Protein AF-I3T747-F1 (afdb_monomer_lite)

Secondary structure (DSSP, 8-state):
--------SSS-PPPPP--HHHHHHH-TT--EEEEEHHHHHHHTT-GGGGG--TT---TT--EEEEEE---TTHHHHHHHHHHHHHH-TT--EEEEEE-----SSTHHHHHHHHHHHHHHHTTTTEEE-

Organism: Lotus japonicus (NCBI:txid34305)

pLDDT: mean 85.36, std 12.51, range [51.44, 98.0]

Radius of gyration: 14.65 Å; chains: 1; bounding box: 34×28×42 Å

Foldseek 3Di:
DDDDDDDDPVDPDQDDQDDLQVVLVVVLQDAEAEDEDRRLVSNLPDPCLVPDDPPAANERHAYYEYEDQELPPLVSSLSSVVVCVVRHPNHQAYEYEYPNHPDPDPSVVVSVVSLVVVCVVVVRHYDYD

Structure (mmCIF, N/CA/C/O backbone):
data_AF-I3T747-F1
#
_entry.id   AF-I3T747-F1
#
loop_
_atom_site.group_PDB
_atom_site.id
_atom_site.type_symbol
_atom_site.label_atom_id
_atom_site.label_alt_id
_atom_site.label_comp_id
_atom_s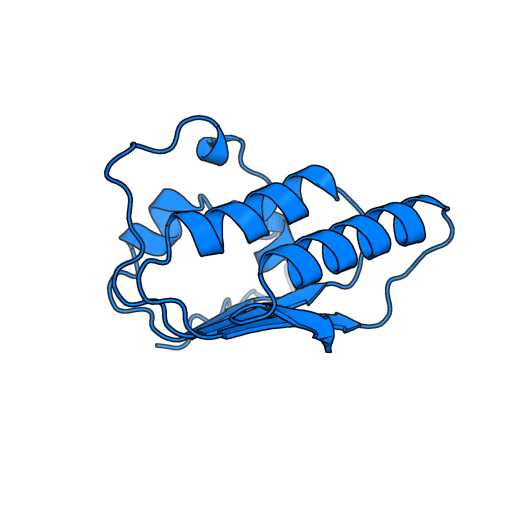ite.label_asym_id
_atom_site.label_entity_id
_atom_site.label_seq_id
_atom_site.pdbx_PDB_ins_code
_atom_site.Cartn_x
_atom_site.Cartn_y
_atom_site.Cartn_z
_atom_site.occupancy
_atom_site.B_iso_or_equiv
_atom_site.auth_seq_id
_atom_site.auth_comp_id
_atom_site.auth_asym_id
_atom_site.auth_atom_id
_atom_site.pdbx_PDB_model_num
ATOM 1 N N . MET A 1 1 ? -16.068 4.472 -2.771 1.00 51.44 1 MET A N 1
ATOM 2 C CA . MET A 1 1 ? -15.639 5.592 -3.632 1.00 51.44 1 MET A CA 1
ATOM 3 C C . MET A 1 1 ? -14.630 5.023 -4.610 1.00 51.44 1 MET A C 1
ATOM 5 O O . MET A 1 1 ? -13.730 4.335 -4.152 1.00 51.44 1 MET A O 1
ATOM 9 N N . LYS A 1 2 ? -14.840 5.209 -5.915 1.00 56.94 2 LYS A N 1
ATOM 10 C CA . LYS A 1 2 ? -13.906 4.794 -6.967 1.00 56.94 2 LYS A CA 1
ATOM 11 C C . LYS A 1 2 ? -13.228 6.073 -7.455 1.00 56.94 2 LYS A C 1
ATOM 13 O O . LYS A 1 2 ? -13.937 6.994 -7.845 1.00 56.94 2 LYS A O 1
ATOM 18 N N . VAL A 1 3 ? -11.908 6.165 -7.326 1.00 60.41 3 VAL A N 1
ATOM 19 C CA . VAL A 1 3 ? -11.130 7.277 -7.887 1.00 60.41 3 VAL A CA 1
ATOM 20 C C . VAL A 1 3 ? -10.592 6.775 -9.218 1.00 60.41 3 VAL A C 1
ATOM 22 O O . VAL A 1 3 ? -9.790 5.846 -9.237 1.00 60.41 3 VAL A O 1
ATOM 25 N N . GLU A 1 4 ? -11.086 7.329 -10.320 1.00 64.19 4 GLU A N 1
ATOM 26 C CA . GLU A 1 4 ? -10.615 7.004 -11.666 1.00 64.19 4 GLU A CA 1
ATOM 27 C C . GLU A 1 4 ? -9.947 8.237 -12.257 1.00 64.19 4 GLU A C 1
ATOM 29 O O . GLU A 1 4 ? -10.561 9.299 -12.357 1.00 64.19 4 GLU A O 1
ATOM 34 N N . PHE A 1 5 ? -8.682 8.097 -12.639 1.00 63.00 5 PHE A N 1
ATOM 35 C CA . PHE A 1 5 ? -7.985 9.126 -13.394 1.00 63.00 5 PHE A CA 1
ATOM 36 C C . PHE A 1 5 ? -8.362 8.959 -14.863 1.00 63.00 5 PHE A C 1
ATOM 38 O O . PHE A 1 5 ? -8.001 7.968 -15.495 1.00 63.00 5 PHE A O 1
ATOM 45 N N . THR A 1 6 ? -9.117 9.918 -15.390 1.00 61.62 6 THR A N 1
ATOM 46 C CA . THR A 1 6 ? -9.454 10.001 -16.812 1.00 61.62 6 THR A CA 1
ATOM 47 C C . THR A 1 6 ? -8.500 11.004 -17.453 1.00 61.62 6 THR A C 1
ATOM 49 O O . THR A 1 6 ? -8.630 12.210 -17.276 1.00 61.62 6 THR A O 1
ATOM 52 N N . GLY A 1 7 ? -7.453 10.490 -18.101 1.00 62.16 7 GLY A N 1
ATOM 53 C CA . GLY A 1 7 ? -6.541 11.300 -18.909 1.00 62.16 7 GLY A CA 1
ATOM 54 C C . GLY A 1 7 ? -7.063 11.447 -20.336 1.00 62.16 7 GLY A C 1
ATOM 55 O O . GLY A 1 7 ? -7.834 10.608 -20.803 1.00 62.16 7 GLY A O 1
ATOM 56 N N . ASP A 1 8 ? -6.629 12.496 -21.029 1.00 65.25 8 ASP A N 1
ATOM 57 C CA . ASP A 1 8 ? -6.803 12.597 -22.476 1.00 65.25 8 ASP A CA 1
ATOM 58 C C . ASP A 1 8 ? -5.897 11.559 -23.159 1.00 65.25 8 ASP A C 1
ATOM 60 O O . ASP A 1 8 ? -4.681 11.567 -22.975 1.00 65.25 8 ASP A O 1
ATOM 64 N N . TYR A 1 9 ? -6.492 10.636 -23.916 1.00 59.00 9 TYR A N 1
ATOM 65 C CA . TYR A 1 9 ? -5.757 9.579 -24.617 1.00 59.00 9 TYR A CA 1
ATOM 66 C C . TYR A 1 9 ? -4.849 10.128 -25.727 1.00 59.00 9 TYR A C 1
ATOM 68 O O . TYR A 1 9 ? -3.865 9.474 -26.073 1.00 59.00 9 TYR A O 1
ATOM 76 N N . GLU A 1 10 ? -5.158 11.308 -26.273 1.00 63.44 10 GLU A N 1
ATOM 77 C CA . GLU A 1 10 ? -4.406 11.930 -27.371 1.00 63.44 10 GLU A CA 1
ATOM 78 C C . GLU A 1 10 ? -3.240 12.796 -26.863 1.00 63.44 10 GLU A C 1
ATOM 80 O O . GLU A 1 10 ? -2.290 13.066 -27.600 1.00 63.44 10 GLU A O 1
ATOM 85 N N . ALA A 1 11 ? -3.258 13.181 -25.583 1.00 65.25 11 ALA A N 1
ATOM 86 C CA . ALA A 1 11 ? -2.195 13.943 -24.943 1.00 65.25 11 ALA A CA 1
ATOM 87 C C . ALA A 1 11 ? -1.434 13.065 -23.939 1.00 65.25 11 ALA A C 1
ATOM 89 O O . ALA A 1 11 ? -1.880 12.844 -22.814 1.00 65.25 11 ALA A O 1
ATOM 90 N N . LEU A 1 12 ? -0.237 12.599 -24.319 1.00 62.53 12 LEU A N 1
ATOM 91 C CA . LEU A 1 12 ? 0.685 11.894 -23.419 1.00 62.53 12 LEU A CA 1
ATOM 92 C C . LEU A 1 12 ? 1.216 12.846 -22.335 1.00 62.53 12 LEU A C 1
ATOM 94 O O . LEU A 1 12 ? 2.322 13.377 -22.429 1.00 62.53 12 LEU A O 1
ATOM 98 N N . GLN A 1 13 ? 0.416 13.076 -21.301 1.00 66.56 13 GLN A N 1
ATOM 99 C CA . GLN A 1 13 ? 0.816 13.837 -20.127 1.00 66.56 13 GLN A CA 1
ATOM 100 C C . GLN A 1 13 ? 1.416 12.900 -19.081 1.00 66.56 13 GLN A C 1
ATOM 102 O O . GLN A 1 13 ? 0.963 11.768 -18.888 1.00 66.56 13 GLN A O 1
ATOM 107 N N . ALA A 1 14 ? 2.465 13.370 -18.403 1.00 71.69 14 ALA A N 1
ATOM 108 C CA . ALA A 1 14 ? 3.017 12.652 -17.265 1.00 71.69 14 ALA A CA 1
ATOM 109 C C . ALA A 1 14 ? 1.925 12.469 -16.203 1.00 71.69 14 ALA A C 1
ATOM 111 O O . ALA A 1 14 ? 1.127 13.374 -15.955 1.00 71.69 14 ALA A O 1
ATOM 112 N N . PHE A 1 15 ? 1.892 11.292 -15.576 1.00 75.12 15 PHE A N 1
ATOM 113 C CA . PHE A 1 15 ? 0.966 11.052 -14.477 1.00 75.12 15 PHE A CA 1
ATOM 114 C C . PHE A 1 15 ? 1.271 12.050 -13.346 1.00 75.12 15 PHE A C 1
ATOM 116 O O . PHE A 1 15 ? 2.453 12.232 -13.035 1.00 75.12 15 PHE A O 1
ATOM 123 N N . PRO A 1 16 ? 0.256 12.708 -12.755 1.00 80.94 16 PRO A N 1
ATOM 124 C CA . PRO A 1 16 ? 0.491 13.729 -11.743 1.00 80.94 16 PRO A CA 1
ATOM 125 C C . PRO A 1 16 ? 1.247 13.150 -10.548 1.00 80.94 16 PRO A C 1
ATOM 127 O O . PRO A 1 16 ? 1.075 11.982 -10.187 1.00 80.94 16 PRO A O 1
ATOM 130 N N . GLU A 1 17 ? 2.068 13.977 -9.909 1.00 79.50 17 GLU A N 1
ATOM 131 C CA . GLU A 1 17 ? 2.670 13.603 -8.634 1.00 79.50 17 GLU A CA 1
ATOM 132 C C . GLU A 1 17 ? 1.573 13.440 -7.579 1.00 79.50 17 GLU A C 1
ATOM 134 O O . GLU A 1 17 ? 0.697 14.294 -7.440 1.00 79.50 17 GLU A O 1
ATOM 139 N N . ILE A 1 18 ? 1.622 12.339 -6.829 1.00 86.56 18 ILE A N 1
ATOM 140 C CA . ILE A 1 18 ? 0.682 12.069 -5.743 1.00 86.56 18 ILE A CA 1
ATOM 141 C C . ILE A 1 18 ? 1.467 12.013 -4.440 1.00 86.56 18 ILE A C 1
ATOM 143 O O . ILE A 1 18 ? 2.330 11.154 -4.259 1.00 86.56 18 ILE A O 1
ATOM 147 N N . ASP A 1 19 ? 1.145 12.916 -3.516 1.00 88.94 19 ASP A N 1
ATOM 148 C CA . ASP A 1 19 ? 1.612 12.809 -2.140 1.00 88.94 19 ASP A CA 1
ATOM 149 C C . ASP A 1 19 ? 0.752 11.814 -1.359 1.00 88.94 19 ASP A C 1
ATOM 151 O O . ASP A 1 19 ? -0.476 11.885 -1.373 1.00 88.94 19 ASP A O 1
ATOM 155 N N . PHE A 1 20 ? 1.404 10.878 -0.671 1.00 90.06 20 PHE A N 1
ATOM 156 C CA . PHE A 1 20 ? 0.728 9.832 0.092 1.00 90.06 20 PHE A CA 1
ATOM 157 C C . PHE A 1 20 ? -0.193 10.401 1.179 1.00 90.06 20 PHE A C 1
ATOM 159 O O . PHE A 1 20 ? -1.336 9.967 1.318 1.00 90.06 20 PHE A O 1
ATOM 166 N N . VAL A 1 21 ? 0.293 11.378 1.946 1.00 90.31 21 VAL A N 1
ATOM 167 C CA . VAL A 1 21 ? -0.437 11.955 3.080 1.00 90.31 21 VAL A CA 1
ATOM 168 C C . VAL A 1 21 ? -1.593 12.805 2.572 1.00 90.31 21 VAL A C 1
ATOM 170 O O . VAL A 1 21 ? -2.727 12.633 3.019 1.00 90.31 21 VAL A O 1
ATOM 173 N N . GLU A 1 22 ? -1.325 13.677 1.601 1.00 90.81 22 GLU A N 1
ATOM 174 C CA . GLU A 1 22 ? -2.342 14.517 0.969 1.00 90.81 22 GLU A CA 1
ATOM 175 C C . GLU A 1 22 ? -3.459 13.667 0.355 1.00 90.81 22 GLU A C 1
ATOM 177 O O . GLU A 1 22 ? -4.634 13.896 0.643 1.00 90.81 22 GLU A O 1
ATOM 182 N N . PHE A 1 23 ? -3.106 12.621 -0.402 1.00 91.56 23 PHE A N 1
ATOM 183 C CA . PHE A 1 23 ? -4.076 11.747 -1.055 1.00 91.56 23 PHE A CA 1
ATOM 184 C C . PHE A 1 23 ? -5.059 11.133 -0.057 1.00 91.56 23 PHE A C 1
ATOM 186 O O . PHE A 1 23 ? -6.272 11.231 -0.248 1.00 91.56 23 PHE A O 1
ATOM 193 N N . PHE A 1 24 ? -4.573 10.516 1.021 1.00 92.06 24 PHE A N 1
ATOM 194 C CA . PHE A 1 24 ? -5.460 9.881 1.999 1.00 92.06 24 PHE A CA 1
ATOM 195 C C . PHE A 1 24 ? -6.208 10.897 2.875 1.00 92.06 24 PHE A C 1
ATOM 197 O O . PHE A 1 24 ? -7.352 10.628 3.249 1.00 92.06 24 PHE A O 1
ATOM 204 N N . ASN A 1 25 ? -5.640 12.083 3.127 1.00 92.12 25 ASN A N 1
ATOM 205 C CA . ASN A 1 25 ? -6.345 13.179 3.802 1.00 92.12 25 ASN A CA 1
ATOM 206 C C . ASN A 1 25 ? -7.509 13.729 2.966 1.00 92.12 25 ASN A C 1
ATOM 208 O O . ASN A 1 25 ? -8.560 14.051 3.520 1.00 92.12 25 ASN A O 1
ATOM 212 N N . SER A 1 26 ? -7.369 13.786 1.639 1.00 92.56 26 SER A N 1
ATOM 213 C CA . SER A 1 26 ? -8.457 14.162 0.725 1.00 92.56 26 SER A CA 1
ATOM 214 C C . SER A 1 26 ? -9.511 13.060 0.553 1.00 92.56 26 SER A C 1
ATOM 216 O O . SER A 1 26 ? -10.613 13.331 0.077 1.00 92.56 26 SER A O 1
ATOM 218 N N . HIS A 1 27 ? -9.216 11.825 0.976 1.00 92.94 27 HIS A N 1
ATOM 219 C CA . HIS A 1 27 ? -10.104 10.667 0.844 1.00 92.94 27 HIS A CA 1
ATOM 220 C C . HIS A 1 27 ? -10.349 9.943 2.188 1.00 92.94 27 HIS A C 1
ATOM 222 O O . HIS A 1 27 ? -10.190 8.722 2.275 1.00 92.94 27 HIS A O 1
ATOM 228 N N . PRO A 1 28 ? -10.830 10.634 3.242 1.00 92.06 28 PRO A N 1
ATOM 229 C CA . PRO A 1 28 ? -10.885 10.085 4.603 1.00 92.06 28 PRO A CA 1
ATOM 230 C C . PRO A 1 28 ? -11.861 8.908 4.761 1.00 92.06 28 PRO A C 1
ATOM 232 O O . PRO A 1 28 ? -11.761 8.134 5.708 1.00 92.06 28 PRO A O 1
ATOM 235 N N . LYS A 1 29 ? -12.814 8.760 3.830 1.00 93.75 29 LYS A N 1
ATOM 236 C CA . LYS A 1 29 ? -13.823 7.685 3.809 1.00 93.75 29 LYS A CA 1
ATOM 237 C C . LYS A 1 29 ? -13.452 6.531 2.867 1.00 93.75 29 LYS A C 1
ATOM 239 O O . LYS A 1 29 ? -14.293 5.666 2.605 1.00 93.75 29 LYS A O 1
ATOM 244 N N . LEU A 1 30 ? -12.242 6.526 2.303 1.00 94.38 30 LEU A N 1
ATOM 245 C CA . LEU A 1 30 ? -11.793 5.476 1.393 1.00 94.38 30 LEU A CA 1
ATOM 246 C C . LEU A 1 30 ? -11.638 4.158 2.152 1.00 94.38 30 LEU A C 1
ATOM 248 O O . LEU A 1 30 ? -10.803 4.047 3.044 1.00 94.38 30 LEU A O 1
ATOM 252 N N . ARG A 1 31 ? -12.459 3.167 1.789 1.00 95.94 31 ARG A N 1
ATOM 253 C CA . ARG A 1 31 ? -12.425 1.826 2.392 1.00 95.94 31 ARG A CA 1
ATOM 254 C C . ARG A 1 31 ? -11.645 0.807 1.588 1.00 95.94 31 ARG A C 1
ATOM 256 O O . ARG A 1 31 ? -10.973 -0.038 2.163 1.00 95.94 31 ARG A O 1
ATOM 263 N N . LYS A 1 32 ? -11.742 0.893 0.265 1.00 96.31 32 LYS A N 1
ATOM 264 C CA . LYS A 1 32 ? -11.050 0.006 -0.662 1.00 96.31 32 LYS A CA 1
ATOM 265 C C . LYS A 1 32 ? -10.180 0.836 -1.580 1.00 96.31 32 LYS A C 1
ATOM 267 O O . LYS A 1 32 ? -10.674 1.811 -2.146 1.00 96.31 32 LYS A O 1
ATOM 272 N N . PHE A 1 33 ? -8.925 0.445 -1.721 1.00 94.81 33 PHE A N 1
ATOM 273 C CA . PHE A 1 33 ? -7.963 1.122 -2.572 1.00 94.81 33 PHE A CA 1
ATOM 274 C C . PHE A 1 33 ? -7.334 0.122 -3.536 1.00 94.81 33 PHE A C 1
ATOM 276 O O . PHE A 1 33 ? -6.490 -0.677 -3.142 1.00 94.81 33 PHE A O 1
ATOM 283 N N . ASP A 1 34 ? -7.778 0.154 -4.790 1.00 94.50 34 ASP A N 1
ATOM 284 C CA . ASP A 1 34 ? -7.176 -0.608 -5.884 1.00 94.50 34 ASP A CA 1
ATOM 285 C C . ASP A 1 34 ? -6.289 0.336 -6.693 1.00 94.50 34 ASP A C 1
ATOM 287 O O . ASP A 1 34 ? -6.760 1.356 -7.202 1.00 94.50 34 ASP A O 1
ATOM 291 N N . VAL A 1 35 ? -4.998 0.025 -6.764 1.00 90.69 35 VAL A N 1
ATOM 292 C CA . VAL A 1 35 ? -3.999 0.862 -7.415 1.00 90.69 35 VAL A CA 1
ATOM 293 C C . VAL A 1 35 ? -3.083 0.027 -8.301 1.00 90.69 35 VAL A C 1
ATOM 295 O O . VAL A 1 35 ? -2.622 -1.063 -7.959 1.00 90.69 35 VAL A O 1
ATOM 298 N N . HIS A 1 36 ? -2.788 0.558 -9.480 1.00 88.69 36 HIS A N 1
ATOM 299 C CA . HIS A 1 36 ? -1.974 -0.115 -10.480 1.00 88.69 36 HIS A CA 1
ATOM 300 C C . HIS A 1 36 ? -1.195 0.894 -11.330 1.00 88.69 36 HIS A C 1
ATOM 302 O O . HIS A 1 36 ? -1.513 2.083 -11.382 1.00 88.69 36 HIS A O 1
ATOM 308 N N . GLY A 1 37 ? -0.161 0.402 -12.016 1.00 84.06 37 GLY A N 1
ATOM 309 C CA . GLY A 1 37 ? 0.539 1.147 -13.064 1.00 84.06 37 GLY A CA 1
ATOM 310 C C . GLY A 1 37 ? 1.139 2.475 -12.595 1.00 84.06 37 GLY A C 1
ATOM 311 O O . GLY A 1 37 ? 1.826 2.537 -11.573 1.00 84.06 37 GLY A O 1
ATOM 312 N N . ALA A 1 38 ? 0.895 3.530 -13.377 1.00 83.25 38 ALA A N 1
ATOM 313 C CA . ALA A 1 38 ? 1.464 4.856 -13.158 1.00 83.25 38 ALA A CA 1
ATOM 314 C C . ALA A 1 38 ? 1.026 5.484 -11.826 1.00 83.25 38 ALA A C 1
ATOM 316 O O . ALA A 1 38 ? 1.838 6.143 -11.186 1.00 83.25 38 ALA A O 1
ATOM 317 N N . MET A 1 39 ? -0.194 5.203 -11.355 1.00 86.81 39 MET A N 1
ATOM 318 C CA . MET A 1 39 ? -0.672 5.711 -10.067 1.00 86.81 39 MET A CA 1
ATOM 319 C C . MET A 1 39 ? 0.117 5.126 -8.895 1.00 86.81 39 MET A C 1
ATOM 321 O O . MET A 1 39 ? 0.537 5.866 -8.009 1.00 86.81 39 MET A O 1
ATOM 325 N N . PHE A 1 40 ? 0.381 3.814 -8.907 1.00 88.94 40 PHE A N 1
ATOM 326 C CA . PHE A 1 40 ? 1.228 3.207 -7.878 1.00 88.94 40 PHE A CA 1
ATOM 327 C C . PHE A 1 40 ? 2.647 3.777 -7.949 1.00 88.94 40 PHE A C 1
ATOM 329 O O . PHE A 1 40 ? 3.236 4.107 -6.928 1.00 88.94 40 PHE A O 1
ATOM 336 N N . ALA A 1 41 ? 3.189 3.950 -9.159 1.00 87.19 41 ALA A N 1
ATOM 337 C CA . ALA A 1 41 ? 4.503 4.558 -9.334 1.00 87.19 41 ALA A CA 1
ATOM 338 C C . ALA A 1 41 ? 4.562 5.999 -8.800 1.00 87.19 41 ALA A C 1
ATOM 340 O O . ALA A 1 41 ? 5.545 6.338 -8.151 1.00 87.19 41 ALA A O 1
ATOM 341 N N . ALA A 1 42 ? 3.535 6.817 -9.040 1.00 88.00 42 ALA A N 1
ATOM 342 C CA . ALA A 1 42 ? 3.445 8.187 -8.539 1.00 88.00 42 ALA A CA 1
ATOM 343 C C . ALA A 1 42 ? 3.336 8.230 -7.010 1.00 88.00 42 ALA A C 1
ATOM 345 O O . ALA A 1 42 ? 4.047 9.003 -6.377 1.00 88.00 42 ALA A O 1
ATOM 346 N N . LEU A 1 43 ? 2.544 7.333 -6.412 1.00 88.62 43 LEU A N 1
ATOM 347 C CA . LEU A 1 43 ? 2.431 7.212 -4.956 1.00 88.62 43 LEU A CA 1
ATOM 348 C C . LEU A 1 43 ? 3.776 6.858 -4.292 1.00 88.62 43 LEU A C 1
ATOM 350 O O . LEU A 1 43 ? 4.055 7.309 -3.186 1.00 88.62 43 LEU A O 1
ATOM 354 N N . CYS A 1 44 ? 4.632 6.093 -4.980 1.00 86.81 44 CYS A N 1
ATOM 355 C CA . CYS A 1 44 ? 5.976 5.750 -4.507 1.00 86.81 44 CYS A CA 1
ATOM 356 C C . CYS A 1 44 ? 7.016 6.870 -4.693 1.00 86.81 44 CYS A C 1
ATOM 358 O O . CYS A 1 44 ? 8.111 6.774 -4.148 1.00 86.81 44 CYS A O 1
ATOM 360 N N . GLN A 1 45 ? 6.759 7.892 -5.515 1.00 75.25 45 GLN A N 1
ATOM 361 C CA . GLN A 1 45 ? 7.812 8.825 -5.941 1.00 75.25 45 GLN A CA 1
ATOM 362 C C . GLN A 1 45 ? 8.223 9.842 -4.874 1.00 75.25 45 GLN A C 1
ATOM 364 O O . GLN A 1 45 ? 9.345 10.349 -4.938 1.00 75.25 45 GLN A O 1
ATOM 369 N N . ARG A 1 46 ? 7.357 10.156 -3.904 1.00 67.94 46 ARG A N 1
ATOM 370 C CA . ARG A 1 46 ? 7.587 11.287 -2.998 1.00 67.94 46 ARG A CA 1
ATOM 371 C C . ARG A 1 46 ? 8.241 10.866 -1.676 1.00 67.94 46 ARG A C 1
ATOM 373 O O . ARG A 1 46 ? 7.762 9.983 -0.972 1.00 67.94 46 ARG A O 1
ATOM 380 N N . ASN A 1 47 ? 9.312 11.576 -1.301 1.00 56.72 47 ASN A N 1
ATOM 381 C CA . ASN A 1 47 ? 10.063 11.412 -0.042 1.00 56.72 47 ASN A CA 1
ATOM 382 C C . ASN A 1 47 ? 9.247 11.718 1.230 1.00 56.72 47 ASN A C 1
ATOM 384 O O . ASN A 1 47 ? 9.772 11.569 2.331 1.00 56.72 47 ASN A O 1
ATOM 388 N N . SER A 1 48 ? 7.991 12.148 1.110 1.00 58.84 48 SER A N 1
ATOM 389 C CA . SER A 1 48 ? 7.125 12.531 2.229 1.00 58.84 48 SER A CA 1
ATOM 390 C C . SER A 1 48 ? 6.943 11.410 3.254 1.00 58.84 48 SER A C 1
ATOM 392 O O . SER A 1 48 ? 6.765 11.696 4.434 1.00 58.84 48 SER A O 1
ATOM 394 N N . LEU A 1 49 ? 7.098 10.143 2.842 1.00 64.25 49 LEU A N 1
ATOM 395 C CA . LEU A 1 49 ? 7.112 8.988 3.749 1.00 64.25 49 LEU A CA 1
ATOM 396 C C . LEU A 1 49 ? 8.202 9.080 4.838 1.00 64.25 49 LEU A C 1
ATOM 398 O O . LEU A 1 49 ? 8.042 8.506 5.914 1.00 64.25 49 LEU A O 1
ATOM 402 N N . LYS A 1 50 ? 9.283 9.842 4.605 1.00 68.50 50 LYS A N 1
ATOM 403 C CA . LYS A 1 50 ? 10.361 10.075 5.584 1.00 68.50 50 LYS A CA 1
ATOM 404 C C . LYS A 1 50 ? 9.974 11.061 6.693 1.00 68.50 50 LYS A C 1
ATOM 406 O O . LYS A 1 50 ? 10.567 11.013 7.766 1.00 68.50 50 LYS A O 1
ATOM 411 N N . HIS A 1 51 ? 8.987 11.928 6.456 1.00 73.81 51 HIS A N 1
ATOM 412 C CA . HIS A 1 51 ? 8.566 12.990 7.378 1.00 73.81 51 HIS A CA 1
ATOM 413 C C . HIS A 1 51 ? 7.039 13.045 7.525 1.00 73.81 51 HIS A C 1
ATOM 415 O O . HIS A 1 51 ? 6.432 14.113 7.479 1.00 73.81 51 HIS A O 1
ATOM 421 N N . VAL A 1 52 ? 6.408 11.882 7.690 1.00 81.50 52 VAL A N 1
ATOM 422 C CA . VAL A 1 52 ? 4.973 11.806 7.982 1.00 81.50 52 VAL A CA 1
ATOM 423 C C . VAL A 1 52 ? 4.737 12.138 9.453 1.00 81.50 52 VAL A C 1
ATOM 425 O O . VAL A 1 52 ? 5.420 11.595 10.326 1.00 81.50 52 VAL A O 1
ATOM 428 N N . ASP A 1 53 ? 3.747 12.991 9.718 1.00 82.44 53 ASP A N 1
ATOM 429 C CA . ASP A 1 53 ? 3.289 13.311 11.071 1.00 82.44 53 ASP A CA 1
ATOM 430 C C . ASP A 1 53 ? 3.012 12.014 11.869 1.00 82.44 53 ASP A C 1
ATOM 432 O O . ASP A 1 53 ? 2.310 11.128 11.368 1.00 82.44 53 ASP A O 1
ATOM 436 N N . PRO A 1 54 ? 3.541 11.859 13.098 1.00 80.31 54 PRO A N 1
ATOM 437 C CA . PRO A 1 54 ? 3.288 10.679 13.927 1.00 80.31 54 PRO A CA 1
ATOM 438 C C . PRO A 1 54 ? 1.801 10.374 14.177 1.00 80.31 54 PRO A C 1
ATOM 440 O O . PRO A 1 54 ? 1.447 9.216 14.396 1.00 80.31 54 PRO A O 1
ATOM 443 N N . GLY A 1 55 ? 0.939 11.393 14.151 1.00 86.50 55 GLY A N 1
ATOM 444 C CA . GLY A 1 55 ? -0.511 11.300 14.301 1.00 86.50 55 GLY A CA 1
ATOM 445 C C . GLY A 1 55 ? -1.269 11.004 13.005 1.00 86.50 55 GLY A C 1
ATOM 446 O O . GLY A 1 55 ? -2.486 10.815 13.050 1.00 86.50 55 GLY A O 1
ATOM 447 N N . PHE A 1 56 ? -0.591 10.938 11.856 1.00 91.62 56 PHE A N 1
ATOM 448 C CA . PHE A 1 56 ? -1.233 10.588 10.594 1.00 91.62 56 PHE A CA 1
ATOM 449 C C . PHE A 1 56 ? -1.791 9.160 10.640 1.00 91.62 56 PHE A C 1
ATOM 451 O O . PHE A 1 56 ? -1.114 8.206 11.029 1.00 91.62 56 PHE A O 1
ATOM 458 N N . VAL A 1 57 ? -3.042 9.006 10.209 1.00 94.12 57 VAL A N 1
ATOM 459 C CA . VAL A 1 57 ? -3.740 7.722 10.122 1.00 94.12 57 VAL A CA 1
ATOM 460 C C . VAL A 1 57 ? -4.645 7.705 8.898 1.00 94.12 57 VAL A C 1
ATOM 462 O O . VAL A 1 57 ? -5.166 8.736 8.483 1.00 94.12 57 VAL A O 1
ATOM 465 N N . ILE A 1 58 ? -4.887 6.512 8.356 1.00 94.69 58 ILE A N 1
ATOM 466 C CA . ILE A 1 58 ? -5.859 6.273 7.289 1.00 94.69 58 ILE A CA 1
ATOM 467 C C . ILE A 1 58 ? -7.036 5.508 7.915 1.00 94.69 58 ILE A C 1
ATOM 469 O O . ILE A 1 58 ? -7.003 4.276 7.998 1.00 94.69 58 ILE A O 1
ATOM 473 N N . PRO A 1 59 ? -8.059 6.210 8.435 1.00 91.31 59 PRO A N 1
ATOM 474 C CA . PRO A 1 59 ? -8.990 5.630 9.398 1.00 91.31 59 PRO A CA 1
ATOM 475 C C . PRO A 1 59 ? -9.957 4.625 8.776 1.00 91.31 59 PRO A C 1
ATOM 477 O O . PRO A 1 59 ? -10.331 3.667 9.436 1.00 91.31 59 PRO A O 1
ATOM 480 N N . CYS A 1 60 ? -10.393 4.813 7.532 1.00 94.94 60 CYS A N 1
ATOM 481 C CA . CYS A 1 60 ? -11.420 3.955 6.938 1.00 94.94 60 CYS A CA 1
ATOM 482 C C . CYS A 1 60 ? -10.875 2.857 6.024 1.00 94.94 60 CYS A C 1
ATOM 484 O O . CYS A 1 60 ? -11.676 2.061 5.550 1.00 94.94 60 CYS A O 1
ATOM 486 N N . LEU A 1 61 ? -9.565 2.802 5.770 1.00 96.56 61 LEU A N 1
ATOM 487 C CA . LEU A 1 61 ? -8.991 1.867 4.806 1.00 96.56 61 LEU A CA 1
ATOM 488 C C . LEU A 1 61 ? -9.029 0.435 5.351 1.00 96.56 61 LEU A C 1
ATOM 490 O O . LEU A 1 61 ? -8.386 0.130 6.350 1.00 96.56 61 LEU A O 1
ATOM 494 N N . GLU A 1 62 ? -9.789 -0.426 4.679 1.00 97.50 62 GLU A N 1
ATOM 495 C CA . GLU A 1 62 ? -10.055 -1.819 5.056 1.00 97.50 62 GLU A CA 1
ATOM 496 C C . GLU A 1 62 ? -9.397 -2.814 4.088 1.00 97.50 62 GLU A C 1
ATOM 498 O O . GLU A 1 62 ? -8.970 -3.890 4.511 1.00 97.50 62 GLU A O 1
ATOM 503 N N . GLU A 1 63 ? -9.303 -2.460 2.802 1.00 97.50 63 GLU A N 1
ATOM 504 C CA . GLU A 1 63 ? -8.796 -3.328 1.736 1.00 97.50 63 GLU A CA 1
ATOM 505 C C . GLU A 1 63 ? -7.893 -2.554 0.771 1.00 97.50 63 GLU A C 1
ATOM 507 O O . GLU A 1 63 ? -8.240 -1.464 0.307 1.00 97.50 63 GLU A O 1
ATOM 512 N N . VAL A 1 64 ? -6.746 -3.139 0.442 1.00 96.81 64 VAL A N 1
ATOM 513 C CA . VAL A 1 64 ? -5.794 -2.609 -0.534 1.00 96.81 64 VAL A CA 1
ATOM 514 C C . VAL A 1 64 ? -5.489 -3.682 -1.571 1.00 96.81 64 VAL A C 1
ATOM 516 O O . VAL A 1 64 ? -5.146 -4.804 -1.214 1.00 96.81 64 VAL A O 1
ATOM 519 N N . VAL A 1 65 ? -5.563 -3.332 -2.850 1.00 96.75 65 VAL A N 1
ATOM 520 C CA . VAL A 1 65 ? -5.132 -4.178 -3.966 1.00 96.75 65 VAL A CA 1
ATOM 521 C C . VAL A 1 65 ? -4.096 -3.401 -4.760 1.00 96.75 65 VAL A C 1
ATOM 523 O O . VAL A 1 65 ? -4.371 -2.309 -5.247 1.00 96.75 65 VAL A O 1
ATOM 526 N N . ILE A 1 66 ? -2.887 -3.939 -4.874 1.00 94.88 66 ILE A N 1
ATOM 527 C CA . ILE A 1 66 ? -1.777 -3.289 -5.570 1.00 94.88 66 ILE A CA 1
ATOM 528 C C . ILE A 1 66 ? -1.318 -4.200 -6.686 1.00 94.88 66 ILE A C 1
ATOM 530 O O . ILE A 1 66 ? -0.917 -5.331 -6.437 1.00 94.88 66 ILE A O 1
ATOM 534 N N . THR A 1 67 ? -1.325 -3.695 -7.915 1.00 93.00 67 THR A N 1
ATOM 535 C CA . THR A 1 67 ? -0.745 -4.418 -9.048 1.00 93.00 67 THR A CA 1
ATOM 536 C C . THR A 1 67 ? 0.665 -3.922 -9.342 1.00 93.00 67 THR A C 1
ATOM 538 O O . THR A 1 67 ? 0.870 -2.782 -9.768 1.00 93.00 67 THR A O 1
ATOM 541 N N . VAL A 1 68 ? 1.634 -4.816 -9.182 1.00 89.06 68 VAL A N 1
ATOM 542 C CA . VAL A 1 68 ? 3.052 -4.603 -9.459 1.00 89.06 68 VAL A CA 1
ATOM 543 C C . VAL A 1 68 ? 3.404 -5.240 -10.803 1.00 89.06 68 VAL A C 1
ATOM 545 O O . VAL A 1 68 ? 3.145 -6.418 -11.031 1.00 89.06 68 VAL A O 1
ATOM 548 N N . ARG A 1 69 ? 3.994 -4.448 -11.706 1.00 86.31 69 ARG A N 1
ATOM 549 C CA . ARG A 1 69 ? 4.401 -4.895 -13.057 1.00 86.31 69 ARG A CA 1
ATOM 550 C C . ARG A 1 69 ? 5.865 -4.607 -13.402 1.00 86.31 69 ARG A C 1
ATOM 552 O O . ARG A 1 69 ? 6.291 -4.818 -14.532 1.00 86.31 69 ARG A O 1
ATOM 559 N N . SER A 1 70 ? 6.629 -4.058 -12.460 1.00 83.44 70 SER A N 1
ATOM 560 C CA . SER A 1 70 ? 8.031 -3.690 -12.667 1.00 83.44 70 SER A CA 1
ATOM 561 C C . SER A 1 70 ? 8.769 -3.620 -11.327 1.00 83.44 70 SER A C 1
ATOM 563 O O . SER A 1 70 ? 8.187 -3.089 -10.372 1.00 83.44 70 SER A O 1
ATOM 565 N N . PRO A 1 71 ? 10.027 -4.099 -11.267 1.00 84.56 71 PRO A N 1
ATOM 566 C CA . PRO A 1 71 ? 10.872 -4.003 -10.078 1.00 84.56 71 PRO A CA 1
ATOM 567 C C . PRO A 1 71 ? 11.553 -2.637 -9.908 1.00 84.56 71 PRO A C 1
ATOM 569 O O . PRO A 1 71 ? 12.224 -2.398 -8.909 1.00 84.56 71 PRO A O 1
ATOM 572 N N . LEU A 1 72 ? 11.389 -1.710 -10.859 1.00 85.50 72 LEU A N 1
ATOM 573 C CA . LEU A 1 72 ? 12.007 -0.386 -10.777 1.00 85.50 72 LEU A CA 1
ATOM 574 C C . LEU A 1 72 ? 11.578 0.343 -9.502 1.00 85.50 72 LEU A C 1
ATOM 576 O O . LEU A 1 72 ? 10.389 0.372 -9.177 1.00 85.50 72 LEU A O 1
ATOM 580 N N . LYS A 1 73 ? 12.532 1.007 -8.836 1.00 86.69 73 LYS A N 1
ATOM 581 C CA . LYS A 1 73 ? 12.288 1.746 -7.585 1.00 86.69 73 LYS A CA 1
ATOM 582 C C . LYS A 1 73 ? 11.728 0.840 -6.469 1.00 86.69 73 LYS A C 1
ATOM 584 O O . LYS A 1 73 ? 10.783 1.214 -5.773 1.00 86.69 73 LYS A O 1
ATOM 589 N N . ALA A 1 74 ? 12.288 -0.368 -6.341 1.00 88.56 74 ALA A N 1
ATOM 590 C CA . ALA A 1 74 ? 11.893 -1.391 -5.368 1.00 88.56 74 ALA A CA 1
ATOM 591 C C . ALA A 1 74 ? 11.818 -0.848 -3.933 1.00 88.56 74 ALA A C 1
ATOM 593 O O . ALA A 1 74 ? 10.780 -0.977 -3.290 1.00 88.56 74 ALA A O 1
ATOM 594 N N . GLU A 1 75 ? 12.855 -0.146 -3.469 1.00 89.31 75 GLU A N 1
ATOM 595 C CA . GLU A 1 75 ? 12.900 0.445 -2.123 1.00 89.31 75 GLU A CA 1
ATOM 596 C C . GLU A 1 75 ? 11.705 1.378 -1.865 1.00 89.31 75 GLU A C 1
ATOM 598 O O . GLU A 1 75 ? 11.023 1.276 -0.844 1.00 89.31 75 GLU A O 1
ATOM 603 N N . GLN A 1 76 ? 11.383 2.253 -2.823 1.00 88.88 76 GLN A N 1
ATOM 604 C CA . GLN A 1 76 ? 10.245 3.161 -2.691 1.00 88.88 76 GLN A CA 1
ATOM 605 C C . GLN A 1 76 ? 8.905 2.413 -2.685 1.00 88.88 76 GLN A C 1
ATOM 607 O O . GLN A 1 76 ? 7.977 2.791 -1.962 1.00 88.88 76 GLN A O 1
ATOM 612 N N . LYS A 1 77 ? 8.791 1.337 -3.475 1.00 91.25 77 LYS A N 1
ATOM 613 C CA . LYS A 1 77 ? 7.606 0.469 -3.481 1.00 91.25 77 LYS A CA 1
ATOM 614 C C . LYS A 1 77 ? 7.424 -0.215 -2.135 1.00 91.25 77 LYS A C 1
ATOM 616 O O . LYS A 1 77 ? 6.326 -0.149 -1.588 1.00 91.25 77 LYS A O 1
ATOM 621 N N . MET A 1 78 ? 8.492 -0.783 -1.581 1.00 93.44 78 MET A N 1
ATOM 622 C CA . MET A 1 78 ? 8.472 -1.414 -0.263 1.00 93.44 78 MET A CA 1
ATOM 623 C C . MET A 1 78 ? 8.094 -0.413 0.829 1.00 93.44 78 MET A C 1
ATOM 625 O O . MET A 1 78 ? 7.152 -0.662 1.578 1.00 93.44 78 MET A O 1
ATOM 629 N N . SER A 1 79 ? 8.701 0.777 0.838 1.00 92.38 79 SER A N 1
ATOM 630 C CA . SER A 1 79 ? 8.357 1.836 1.798 1.00 92.38 79 SER A CA 1
ATOM 631 C C . SER A 1 79 ? 6.880 2.254 1.718 1.00 92.38 79 SER A C 1
ATOM 633 O O . SER A 1 79 ? 6.234 2.510 2.738 1.00 92.38 79 SER A O 1
ATOM 635 N N . THR A 1 80 ? 6.304 2.272 0.512 1.00 93.25 80 THR A N 1
ATOM 636 C CA . THR A 1 80 ? 4.875 2.566 0.311 1.00 93.25 80 THR A CA 1
ATOM 637 C C . THR A 1 80 ? 3.987 1.451 0.872 1.00 93.25 80 THR A C 1
ATOM 639 O O . THR A 1 80 ? 3.006 1.740 1.558 1.00 93.25 80 THR A O 1
ATOM 642 N N . LEU A 1 81 ? 4.332 0.182 0.620 1.00 94.56 81 LEU A N 1
ATOM 643 C CA . LEU A 1 81 ? 3.617 -0.983 1.158 1.00 94.56 81 LEU A CA 1
ATOM 644 C C . LEU A 1 81 ? 3.622 -0.990 2.692 1.00 94.56 81 LEU A C 1
ATOM 646 O O . LEU A 1 81 ? 2.577 -1.154 3.324 1.00 94.56 81 LEU A O 1
ATOM 650 N N . GLU A 1 82 ? 4.783 -0.742 3.292 1.00 94.38 82 GLU A N 1
ATOM 651 C CA . GLU A 1 82 ? 4.945 -0.631 4.742 1.00 94.38 82 GLU A CA 1
ATOM 652 C C . GLU A 1 82 ? 4.133 0.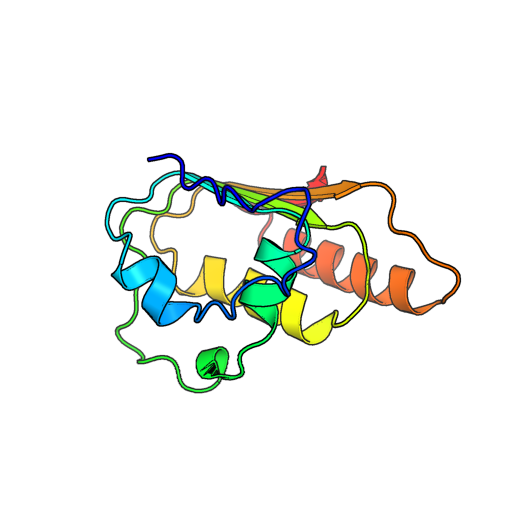530 5.321 1.00 94.38 82 GLU A C 1
ATOM 654 O O . GLU A 1 82 ? 3.467 0.380 6.346 1.00 94.38 82 GLU A O 1
ATOM 659 N N . SER A 1 83 ? 4.129 1.679 4.643 1.00 93.44 83 SER A N 1
ATOM 660 C CA . SER A 1 83 ? 3.369 2.856 5.070 1.00 93.44 83 SER A CA 1
ATOM 661 C C . SER A 1 83 ? 1.860 2.602 5.059 1.00 93.44 83 SER A C 1
ATOM 663 O O . SER A 1 83 ? 1.160 3.004 5.989 1.00 93.44 83 SER A O 1
ATOM 665 N N . LEU A 1 84 ? 1.349 1.875 4.061 1.00 94.50 84 LEU A N 1
ATOM 666 C CA . LEU A 1 84 ? -0.061 1.478 4.009 1.00 94.50 84 LEU A CA 1
ATOM 667 C C . LEU A 1 84 ? -0.463 0.613 5.212 1.00 94.50 84 LEU A C 1
ATOM 669 O O . LEU A 1 84 ? -1.526 0.850 5.784 1.00 94.50 84 LEU A O 1
ATOM 673 N N . LEU A 1 85 ? 0.386 -0.325 5.651 1.00 94.06 85 LEU A N 1
ATOM 674 C CA . LEU A 1 85 ? 0.140 -1.092 6.882 1.00 94.06 85 LEU A CA 1
ATOM 675 C C . LEU A 1 85 ? 0.277 -0.231 8.143 1.00 94.06 85 LEU A C 1
ATOM 677 O O . LEU A 1 85 ? -0.547 -0.315 9.052 1.00 94.06 85 LEU A O 1
ATOM 681 N N . LYS A 1 86 ? 1.313 0.610 8.211 1.00 93.19 86 LYS A N 1
ATOM 682 C CA . LYS A 1 86 ? 1.621 1.432 9.389 1.00 93.19 86 LYS A CA 1
ATOM 683 C C . LYS A 1 86 ? 0.494 2.415 9.718 1.00 93.19 86 LYS A C 1
ATOM 685 O O . LYS A 1 86 ? 0.123 2.571 10.892 1.00 93.19 86 LYS A O 1
ATOM 690 N N . TYR A 1 87 ? -0.033 3.078 8.689 1.00 94.06 87 TYR A N 1
ATOM 691 C CA . TYR A 1 87 ? -1.024 4.146 8.819 1.00 94.06 87 TYR A CA 1
ATOM 692 C C . TYR A 1 87 ? -2.468 3.658 8.620 1.00 94.06 87 TYR A C 1
ATOM 694 O O . TYR A 1 87 ? -3.388 4.254 9.182 1.00 94.06 87 TYR A O 1
ATOM 702 N N . GLY A 1 88 ? -2.691 2.549 7.906 1.00 94.38 88 GLY A N 1
ATOM 703 C CA . GLY A 1 88 ? -4.001 1.913 7.730 1.00 94.38 88 GLY A CA 1
ATOM 704 C C . GLY A 1 88 ? -4.450 1.103 8.947 1.00 94.38 88 GLY A C 1
ATOM 705 O O . GLY A 1 88 ? -4.423 -0.122 8.926 1.00 94.38 88 GLY A O 1
ATOM 706 N N . LYS A 1 89 ? -4.906 1.771 10.015 1.00 91.75 89 LYS A N 1
ATOM 707 C CA . LYS A 1 89 ? -5.256 1.122 11.300 1.00 91.75 89 LYS A CA 1
ATOM 708 C C . LYS A 1 89 ? -6.359 0.065 11.217 1.00 91.75 89 LYS A C 1
ATOM 710 O O . LYS A 1 89 ? -6.405 -0.816 12.068 1.00 91.75 89 LYS A O 1
ATOM 715 N N . ASN A 1 90 ? -7.228 0.153 10.213 1.00 95.56 90 ASN A N 1
ATOM 716 C CA . ASN A 1 90 ? -8.329 -0.785 9.999 1.00 95.56 90 ASN A CA 1
ATOM 717 C C . ASN A 1 90 ? -8.091 -1.733 8.814 1.00 95.56 90 ASN A C 1
ATOM 719 O O . ASN A 1 90 ? -9.022 -2.429 8.406 1.00 95.56 90 ASN A O 1
ATOM 723 N N . LEU A 1 91 ? -6.868 -1.780 8.273 1.00 97.12 91 LEU A N 1
ATOM 724 C CA . LEU A 1 91 ? -6.539 -2.589 7.106 1.00 97.12 91 LEU A CA 1
ATOM 725 C C . LEU A 1 91 ? -6.606 -4.080 7.458 1.00 97.12 91 LEU A C 1
ATOM 727 O O . LEU A 1 91 ? -5.845 -4.576 8.285 1.00 97.12 91 LEU A O 1
ATOM 731 N N . ARG A 1 92 ? -7.529 -4.799 6.817 1.00 97.25 92 ARG A N 1
ATOM 732 C CA . ARG A 1 92 ? -7.765 -6.236 7.038 1.00 97.25 92 ARG A CA 1
ATOM 733 C C . ARG A 1 92 ? -7.151 -7.094 5.950 1.00 97.25 92 ARG A C 1
ATOM 735 O O . ARG A 1 92 ? -6.846 -8.260 6.176 1.00 97.25 92 ARG A O 1
ATOM 742 N N . THR A 1 93 ? -7.028 -6.549 4.746 1.00 97.75 93 THR A N 1
ATOM 743 C CA . THR A 1 93 ? -6.545 -7.295 3.588 1.00 97.75 93 THR A CA 1
ATOM 744 C C . THR A 1 93 ? -5.720 -6.392 2.688 1.00 97.75 93 THR A C 1
ATOM 746 O O . THR A 1 93 ? -6.172 -5.326 2.279 1.00 97.75 93 THR A O 1
ATOM 749 N N . MET A 1 94 ? -4.515 -6.845 2.359 1.00 98.00 94 MET A N 1
ATOM 750 C CA . MET A 1 94 ? -3.661 -6.267 1.333 1.00 98.00 94 MET A CA 1
ATOM 751 C C . MET A 1 94 ? -3.305 -7.360 0.327 1.00 98.00 94 MET A C 1
ATOM 753 O O . MET A 1 94 ? -2.688 -8.358 0.689 1.00 98.00 94 MET A O 1
ATOM 757 N N . VAL A 1 95 ? -3.679 -7.170 -0.932 1.00 97.69 95 VAL A N 1
ATOM 758 C CA . VAL A 1 95 ? -3.358 -8.083 -2.031 1.00 97.69 95 VAL A CA 1
ATOM 759 C C . VAL A 1 95 ? -2.313 -7.435 -2.923 1.00 97.69 95 VAL A C 1
ATOM 761 O O . VAL A 1 95 ? -2.544 -6.363 -3.479 1.00 97.69 95 VAL A O 1
ATOM 764 N N . ILE A 1 96 ? -1.172 -8.095 -3.078 1.00 96.00 96 ILE A N 1
ATOM 765 C CA . ILE A 1 96 ? -0.104 -7.690 -3.988 1.00 96.00 96 ILE A CA 1
ATOM 766 C C . ILE A 1 96 ? -0.168 -8.612 -5.203 1.00 96.00 96 ILE A C 1
ATOM 768 O O . ILE A 1 96 ? 0.211 -9.776 -5.122 1.00 96.00 96 ILE A O 1
ATOM 772 N N . LYS A 1 97 ? -0.662 -8.085 -6.323 1.00 94.75 97 LYS A N 1
ATOM 773 C CA . LYS A 1 97 ? -0.756 -8.793 -7.601 1.00 94.75 97 LYS A CA 1
ATOM 774 C C . LYS A 1 97 ? 0.518 -8.590 -8.397 1.00 94.75 97 LYS A C 1
ATOM 776 O O . LYS A 1 97 ? 0.825 -7.451 -8.760 1.00 94.75 97 LYS A O 1
ATOM 781 N N . ILE A 1 98 ? 1.237 -9.660 -8.705 1.00 88.75 98 ILE A N 1
ATOM 782 C CA . ILE A 1 98 ? 2.484 -9.575 -9.473 1.00 88.75 98 ILE A CA 1
ATOM 783 C C . ILE A 1 98 ? 2.202 -10.036 -10.899 1.00 88.75 98 ILE A C 1
ATOM 785 O O . ILE A 1 98 ? 2.143 -11.222 -11.200 1.00 88.75 98 ILE A O 1
ATOM 789 N N . LEU A 1 99 ? 1.996 -9.073 -11.801 1.00 83.56 99 LEU A N 1
ATOM 790 C CA . LEU A 1 99 ? 1.600 -9.352 -13.182 1.00 83.56 99 LEU A CA 1
ATOM 791 C C . LEU A 1 99 ? 2.699 -8.961 -14.156 1.00 83.56 99 LEU A C 1
ATOM 793 O O . LEU A 1 99 ? 3.034 -7.782 -14.259 1.00 83.56 99 LEU A O 1
ATOM 797 N N . GLN A 1 100 ? 3.181 -9.944 -14.925 1.00 70.56 100 GLN A N 1
ATOM 798 C CA . GLN A 1 100 ? 4.107 -9.748 -16.046 1.00 70.56 100 GLN A CA 1
ATOM 799 C C . GLN A 1 100 ? 5.223 -8.750 -15.708 1.00 70.56 100 GLN A C 1
ATOM 801 O O . GLN A 1 100 ? 5.396 -7.755 -16.417 1.00 70.56 100 GLN A O 1
ATOM 806 N N . MET A 1 101 ? 5.945 -8.981 -14.602 1.00 70.62 101 MET A N 1
ATOM 807 C CA . MET A 1 101 ? 7.148 -8.207 -14.304 1.00 70.62 101 MET A CA 1
ATOM 808 C C . MET A 1 101 ? 8.074 -8.302 -15.513 1.00 70.62 101 MET A C 1
ATOM 810 O O . MET A 1 101 ? 8.644 -9.352 -15.791 1.00 70.62 101 MET A O 1
ATOM 814 N N . LYS A 1 102 ? 8.168 -7.215 -16.280 1.00 65.00 102 LYS A N 1
ATOM 815 C CA . LYS A 1 102 ? 9.107 -7.145 -17.395 1.00 65.00 102 LYS A CA 1
ATOM 816 C C . LYS A 1 102 ? 10.494 -7.043 -16.773 1.00 65.00 102 LYS A C 1
ATOM 818 O O . LYS A 1 102 ? 10.844 -5.976 -16.271 1.00 65.00 102 LYS A O 1
ATOM 823 N N . SER A 1 103 ? 11.235 -8.145 -16.751 1.00 57.72 103 SER A N 1
ATOM 824 C CA . SER A 1 103 ? 12.597 -8.195 -16.229 1.00 57.72 103 SER A CA 1
ATOM 825 C C . SER A 1 103 ? 13.564 -8.711 -17.291 1.00 57.72 103 SER A C 1
ATOM 827 O O . SER A 1 103 ? 13.322 -9.707 -17.969 1.00 57.72 103 SER A O 1
ATOM 829 N N . SER A 1 104 ? 14.672 -7.994 -17.438 1.00 56.12 104 SER A N 1
ATOM 830 C CA . SER A 1 104 ? 15.916 -8.475 -18.049 1.00 56.12 104 SER A CA 1
ATOM 831 C C . SER A 1 104 ? 17.067 -8.434 -17.035 1.00 56.12 104 SER A C 1
ATOM 833 O O . SER A 1 104 ? 18.224 -8.568 -17.415 1.00 56.12 104 SER A O 1
ATOM 835 N N . GLU A 1 105 ? 16.762 -8.199 -15.755 1.00 58.88 105 GLU A N 1
ATOM 836 C CA . GLU A 1 105 ? 17.726 -7.852 -14.709 1.00 58.88 105 GLU A CA 1
ATOM 837 C C . GLU A 1 105 ? 17.470 -8.657 -13.429 1.00 58.88 105 GLU A C 1
ATOM 839 O O . GLU A 1 105 ? 16.318 -8.908 -13.070 1.00 58.88 105 GLU A O 1
ATOM 844 N N . SER A 1 106 ? 18.550 -8.994 -12.715 1.00 68.00 106 SER A N 1
ATOM 845 C CA . SER A 1 106 ? 18.550 -9.702 -11.422 1.00 68.00 106 SER A CA 1
ATOM 846 C C . SER A 1 106 ? 17.809 -8.962 -10.300 1.00 68.00 106 SER A C 1
ATOM 848 O O . SER A 1 106 ? 17.433 -9.565 -9.305 1.00 68.00 106 SER A O 1
ATOM 850 N N . SER A 1 107 ? 17.542 -7.665 -10.475 1.00 76.69 107 SER A N 1
ATOM 851 C CA . SER A 1 107 ? 16.803 -6.824 -9.524 1.00 76.69 107 SER A CA 1
ATOM 852 C C . SER A 1 107 ? 15.342 -7.247 -9.323 1.00 76.69 107 SER A C 1
ATOM 854 O O . SER A 1 107 ? 14.712 -6.854 -8.341 1.00 76.69 107 SER A O 1
ATOM 856 N N . ALA A 1 108 ? 14.781 -8.031 -10.250 1.00 82.06 108 ALA A N 1
ATOM 857 C CA . ALA A 1 108 ? 13.431 -8.564 -10.116 1.00 82.06 108 ALA A CA 1
ATOM 858 C C . ALA A 1 108 ? 13.320 -9.618 -9.009 1.00 82.06 108 ALA A C 1
ATOM 860 O O . ALA A 1 108 ? 12.324 -9.612 -8.285 1.00 82.06 108 ALA A O 1
ATOM 861 N N . ASP A 1 109 ? 14.338 -10.469 -8.870 1.00 85.38 109 ASP A N 1
ATOM 862 C CA . ASP A 1 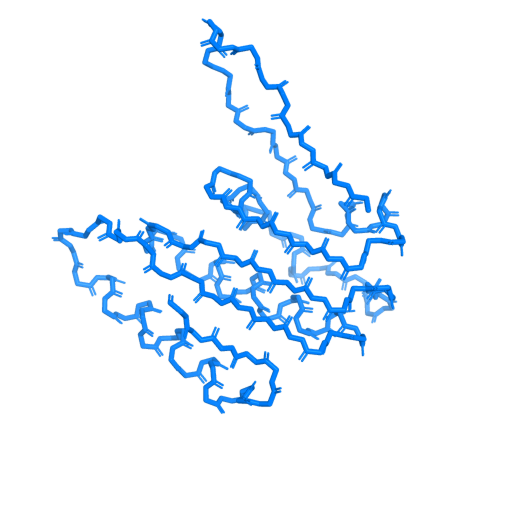109 ? 14.359 -11.545 -7.880 1.00 85.38 109 ASP A CA 1
ATOM 863 C C . ASP A 1 109 ? 14.510 -10.963 -6.470 1.00 85.38 109 ASP A C 1
ATOM 865 O O . ASP A 1 109 ? 13.686 -11.248 -5.606 1.00 85.38 109 ASP A O 1
ATOM 869 N N . ASP A 1 110 ? 15.456 -10.035 -6.276 1.00 89.00 110 ASP A N 1
ATOM 870 C CA . ASP A 1 110 ? 15.655 -9.342 -4.993 1.00 89.00 110 ASP A CA 1
ATOM 871 C C . ASP A 1 110 ? 14.370 -8.634 -4.522 1.00 89.00 110 ASP A C 1
ATOM 873 O O . ASP A 1 110 ? 13.956 -8.739 -3.367 1.00 89.00 110 ASP A O 1
ATOM 877 N N . PHE A 1 111 ? 13.682 -7.939 -5.434 1.00 90.12 111 PHE A N 1
ATOM 878 C CA . PHE A 1 111 ? 12.429 -7.267 -5.098 1.00 90.12 111 PHE A CA 1
ATOM 879 C C . PHE A 1 111 ? 11.296 -8.255 -4.793 1.00 90.12 111 PHE A C 1
ATOM 881 O O . PHE A 1 111 ? 10.455 -7.999 -3.927 1.00 90.12 111 PHE A O 1
ATOM 888 N N . PHE A 1 112 ? 11.245 -9.383 -5.500 1.00 90.31 112 PHE A N 1
ATOM 889 C CA . PHE A 1 112 ? 10.276 -10.431 -5.210 1.00 90.31 112 PHE A CA 1
ATOM 890 C C . PHE A 1 112 ? 10.531 -11.069 -3.837 1.00 90.31 112 PHE A C 1
ATOM 892 O O . PHE A 1 112 ? 9.574 -11.302 -3.092 1.00 90.31 112 PHE A O 1
ATOM 899 N N . ASP A 1 113 ? 11.794 -11.278 -3.470 1.00 92.44 113 ASP A N 1
ATOM 900 C CA . ASP A 1 113 ? 12.200 -11.762 -2.151 1.00 92.44 113 ASP A CA 1
ATOM 901 C C . ASP A 1 113 ? 11.796 -10.783 -1.042 1.00 92.44 113 ASP A C 1
ATOM 903 O O . ASP A 1 113 ? 11.234 -11.200 -0.022 1.00 92.44 113 ASP A O 1
ATOM 907 N N . ASP A 1 114 ? 11.964 -9.477 -1.264 1.00 94.44 114 ASP A N 1
ATOM 908 C CA . ASP A 1 114 ? 11.484 -8.438 -0.350 1.00 94.44 114 ASP A CA 1
ATOM 909 C C . ASP A 1 114 ? 9.957 -8.487 -0.171 1.00 94.44 114 ASP A C 1
ATOM 911 O O . ASP A 1 114 ? 9.459 -8.431 0.960 1.00 94.44 114 ASP A O 1
ATOM 915 N N . ILE A 1 115 ? 9.189 -8.660 -1.256 1.00 94.50 115 ILE A N 1
ATOM 916 C CA . ILE A 1 115 ? 7.728 -8.828 -1.180 1.00 94.50 115 ILE A CA 1
ATOM 917 C C . ILE A 1 115 ? 7.368 -10.116 -0.423 1.00 94.50 115 ILE A C 1
ATOM 919 O O . ILE A 1 115 ? 6.451 -10.114 0.407 1.00 94.50 115 ILE A O 1
ATOM 923 N N . CYS A 1 116 ? 8.082 -11.215 -0.666 1.00 95.19 116 CYS A N 1
ATOM 924 C CA . CYS A 1 116 ? 7.872 -12.479 0.037 1.00 95.19 116 CYS A CA 1
ATOM 925 C C . CYS A 1 116 ? 8.138 -12.341 1.537 1.00 95.19 116 CYS A C 1
ATOM 927 O O . CYS A 1 116 ? 7.328 -12.791 2.354 1.00 95.19 116 CYS A O 1
ATOM 929 N N . ARG A 1 117 ? 9.224 -11.662 1.914 1.00 96.81 117 ARG A N 1
ATOM 930 C CA . ARG A 1 117 ? 9.553 -11.356 3.308 1.00 96.81 117 ARG A CA 1
ATOM 931 C C . ARG A 1 117 ? 8.494 -10.464 3.945 1.00 96.81 117 ARG A C 1
ATOM 933 O O . ARG A 1 117 ? 8.038 -10.746 5.05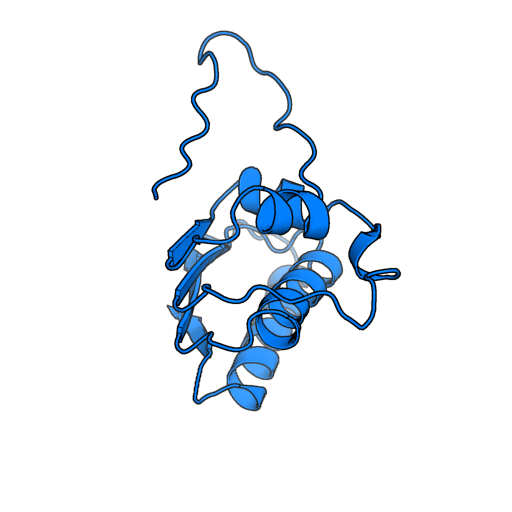2 1.00 96.81 117 ARG A O 1
ATOM 940 N N . PHE A 1 118 ? 8.057 -9.427 3.241 1.00 96.69 118 PHE A N 1
ATOM 941 C CA . PHE A 1 118 ? 6.999 -8.532 3.696 1.00 96.69 118 PHE A CA 1
ATOM 942 C C . PHE A 1 118 ? 5.678 -9.270 3.932 1.00 96.69 118 PHE A C 1
ATOM 944 O O . PHE A 1 118 ? 5.044 -9.082 4.973 1.00 96.69 118 PHE A O 1
ATOM 951 N N . ARG A 1 119 ? 5.297 -10.175 3.022 1.00 96.69 119 ARG A N 1
ATOM 952 C CA . ARG A 1 119 ? 4.153 -11.075 3.211 1.00 96.69 119 ARG A CA 1
ATOM 953 C C . ARG A 1 119 ? 4.348 -11.960 4.439 1.00 96.69 119 ARG A C 1
ATOM 955 O O . ARG A 1 119 ? 3.427 -12.064 5.239 1.00 96.69 119 ARG A O 1
ATOM 962 N N . TYR A 1 120 ? 5.510 -12.592 4.599 1.00 96.25 120 TYR A N 1
ATOM 963 C CA . TYR A 1 120 ? 5.785 -13.483 5.729 1.00 96.25 120 TYR A CA 1
ATOM 964 C C . TYR A 1 120 ? 5.616 -12.768 7.077 1.00 96.25 120 TYR A C 1
ATOM 966 O O . TYR A 1 120 ? 4.937 -13.276 7.968 1.00 96.25 120 TYR A O 1
ATOM 974 N N . MET A 1 121 ? 6.144 -11.547 7.195 1.00 96.44 121 MET A N 1
ATOM 975 C CA . MET A 1 121 ? 6.015 -10.722 8.401 1.00 96.44 121 MET A CA 1
ATOM 976 C C . MET A 1 121 ? 4.569 -10.284 8.685 1.00 96.44 121 MET A C 1
ATOM 978 O O . MET A 1 121 ? 4.232 -9.989 9.828 1.00 96.44 121 MET A O 1
ATOM 982 N N . ASN A 1 122 ? 3.708 -10.260 7.664 1.00 96.38 122 ASN A N 1
ATOM 983 C CA . ASN A 1 122 ? 2.346 -9.727 7.732 1.00 96.38 122 ASN A CA 1
ATOM 984 C C . ASN A 1 122 ? 1.291 -10.732 7.234 1.00 96.38 122 ASN A C 1
ATOM 986 O O . ASN A 1 122 ? 0.267 -10.333 6.678 1.00 96.38 122 ASN A O 1
ATOM 990 N N . TYR A 1 123 ? 1.518 -12.035 7.430 1.00 93.31 123 TYR A N 1
ATOM 991 C CA . TYR A 1 123 ? 0.763 -13.124 6.786 1.00 93.31 123 TYR A CA 1
ATOM 992 C C . TYR A 1 123 ? -0.757 -13.117 7.046 1.00 93.31 123 TYR A C 1
ATOM 994 O O . TYR A 1 123 ? -1.517 -13.704 6.275 1.00 93.31 123 TYR A O 1
ATOM 1002 N N . GLY A 1 124 ? -1.214 -12.468 8.123 1.00 93.88 124 GLY A N 1
ATOM 1003 C CA . GLY A 1 124 ? -2.637 -12.319 8.448 1.00 93.88 124 GLY A CA 1
ATOM 1004 C C . GLY A 1 124 ? -3.367 -11.259 7.616 1.00 93.88 124 GLY A C 1
ATOM 1005 O O . GLY A 1 124 ? -4.591 -11.307 7.520 1.00 93.88 124 GLY A O 1
ATOM 1006 N N . ILE A 1 125 ? -2.629 -10.327 7.005 1.00 96.81 125 ILE A N 1
ATOM 1007 C CA . ILE A 1 125 ? -3.172 -9.182 6.256 1.00 96.81 125 ILE A CA 1
ATOM 1008 C C . ILE A 1 125 ? -2.726 -9.235 4.793 1.00 96.81 125 ILE A C 1
ATOM 1010 O O . ILE A 1 125 ? -3.538 -9.014 3.895 1.00 96.81 125 ILE A O 1
ATOM 1014 N N . VAL A 1 126 ? -1.447 -9.529 4.544 1.00 97.75 126 VAL A N 1
ATOM 1015 C CA . VAL A 1 126 ? -0.819 -9.449 3.222 1.00 97.75 126 VAL A CA 1
ATOM 1016 C C . VAL A 1 126 ? -0.879 -10.793 2.500 1.00 97.75 126 VAL A C 1
ATOM 1018 O O . VAL A 1 126 ? -0.500 -11.835 3.038 1.00 97.75 126 VAL A O 1
ATOM 1021 N N . ARG A 1 127 ? -1.311 -10.763 1.239 1.00 96.94 127 ARG A N 1
ATOM 1022 C CA . ARG A 1 127 ? -1.343 -11.904 0.319 1.00 96.94 127 ARG A CA 1
ATOM 1023 C C . ARG A 1 127 ? -0.702 -11.515 -1.006 1.00 96.94 127 ARG A C 1
ATOM 1025 O O . ARG A 1 127 ? -0.782 -10.360 -1.414 1.00 96.94 127 ARG A O 1
ATOM 1032 N N . ILE A 1 128 ? -0.072 -12.487 -1.653 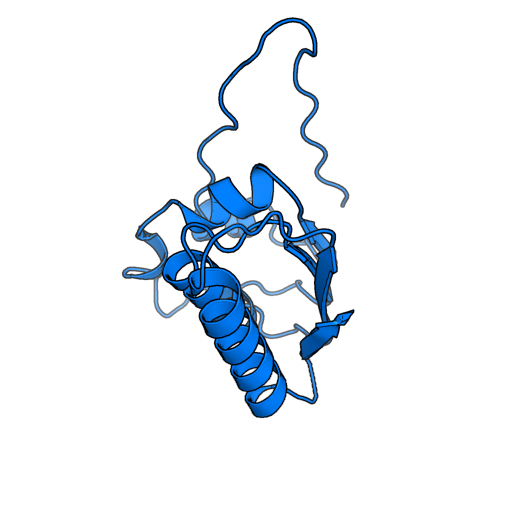1.00 94.88 128 ILE A N 1
ATOM 1033 C CA . ILE A 1 128 ? 0.476 -12.345 -3.003 1.00 94.88 128 ILE A CA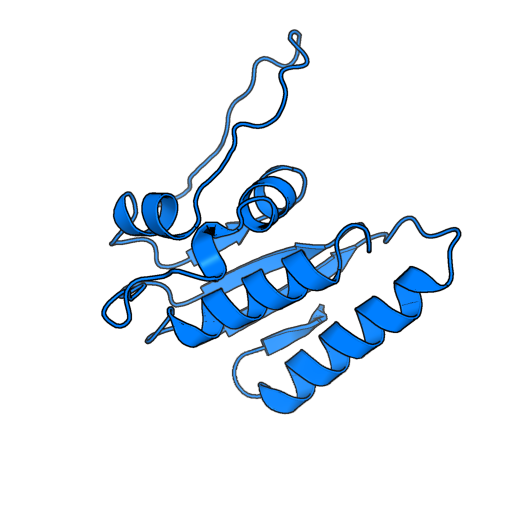 1
ATOM 1034 C C . ILE A 1 128 ? -0.423 -13.156 -3.935 1.00 94.88 128 ILE A C 1
ATOM 1036 O O . ILE A 1 128 ? -0.770 -14.289 -3.590 1.00 94.88 128 ILE A O 1
ATOM 1040 N N . GLU A 1 129 ? -0.798 -12.559 -5.064 1.00 91.25 129 GLU A N 1
ATOM 1041 C CA . GLU A 1 129 ? -1.613 -13.156 -6.133 1.00 91.25 129 GLU A CA 1
ATOM 1042 C C . GLU A 1 129 ? -0.914 -13.070 -7.494 1.00 91.25 129 GLU A C 1
ATOM 1044 O O . GLU A 1 129 ? -0.253 -12.037 -7.775 1.00 91.25 129 GLU A O 1
#

Sequence (129 aa):
MKVEFTGDYEALQAFPEIDFVEFFNSHPKLRKFDVHGAMFAALCQRNSLKHVDPGFVIPCLEEVVITVRSPLKAEQKMSTLESLLKYGKNLRTMVIKILQMKSSESSADDFFDDICRFRYMNYGIVRIE